Protein AF-A0A0F9CIS5-F1 (afdb_monomer_lite)

Secondary structure (DSSP, 8-state):
--------PPP--SSB--SS-TTSPPTT-BS--SSEEE-TTSSEEE------S--SPPS-SSS-EEEEEEETTEEEEEEE-STTEEEEEEE-SS-B-S----S-EET--PPEEEEE-TTSS-EEEEE-SSSPPEEE-SS-EEE--

Sequence (145 aa):
MPENIQTNIVICEGMLNNQANPITIDSGEAIISINYEPSLLGGYRRLSGITKFDTNIVPGAGDRVLGVSVFGSGALAARDNATPNVDIYVSSGAGWGAKINTDTRTAGGKHFFTKYNFTGTRRIIGVDGKNNPFRWDGTTYTLLN

Foldseek 3Di:
DDDPDDDDDAFQDDEQDCPDDPVPDDGNHDVDDDQWDADPVGHIDGNPDDDDLAPDDDAADDDDFQDWDDDDQKIKTWDHHDPPWIFIWIDNSYDIDDTQDPDTHGNFHRKDKDWDQPPPQIKIWIGRPPDFIWIDRPHHIGGDD

Organism: NCBI:txid412755

Structure (mmCIF, N/CA/C/O backbone):
data_AF-A0A0F9CIS5-F1
#
_entry.id   AF-A0A0F9CIS5-F1
#
loop_
_atom_site.group_PDB
_atom_site.id
_atom_site.type_symbol
_atom_site.label_atom_id
_atom_site.label_alt_id
_atom_site.label_comp_id
_atom_site.label_asym_id
_atom_site.label_entity_id
_atom_site.label_seq_id
_atom_site.pdbx_PDB_ins_code
_atom_site.Cartn_x
_atom_site.Cartn_y
_atom_site.Cartn_z
_atom_site.occupancy
_atom_site.B_iso_or_equiv
_atom_site.auth_seq_id
_atom_site.auth_comp_id
_atom_site.auth_asym_id
_atom_site.auth_atom_id
_atom_site.pdbx_PDB_model_num
ATOM 1 N N . MET A 1 1 ? -30.117 -1.640 63.657 1.00 55.72 1 MET A N 1
ATOM 2 C CA . MET A 1 1 ? -30.803 -0.965 62.536 1.00 55.72 1 MET A CA 1
ATOM 3 C C . MET A 1 1 ? -30.213 -1.574 61.283 1.00 55.72 1 MET A C 1
ATOM 5 O O . MET A 1 1 ? -28.991 -1.587 61.234 1.00 55.72 1 MET A O 1
ATOM 9 N N . PRO A 1 2 ? -30.992 -2.166 60.367 1.00 63.28 2 PRO A N 1
ATOM 10 C CA . PRO A 1 2 ? -30.403 -2.704 59.152 1.00 63.28 2 PRO A CA 1
ATOM 11 C C . PRO A 1 2 ? -29.937 -1.531 58.290 1.00 63.28 2 PRO A C 1
ATOM 13 O O . PRO A 1 2 ? -30.701 -0.591 58.064 1.00 63.28 2 PRO A O 1
ATOM 16 N N . GLU A 1 3 ? -28.678 -1.548 57.868 1.00 73.62 3 GLU A N 1
ATOM 17 C CA . GLU A 1 3 ? -28.162 -0.590 56.901 1.00 73.62 3 GLU A CA 1
ATOM 18 C C . GLU A 1 3 ? -28.965 -0.651 55.589 1.00 73.62 3 GLU A C 1
ATOM 20 O O . GLU A 1 3 ? -29.183 -1.714 55.007 1.00 73.62 3 GLU A O 1
ATOM 25 N N . ASN A 1 4 ? -29.433 0.507 55.117 1.00 75.81 4 ASN A N 1
ATOM 26 C CA . ASN A 1 4 ? -30.097 0.630 53.824 1.00 75.81 4 ASN A CA 1
ATOM 27 C C . ASN A 1 4 ? -29.036 0.634 52.715 1.00 75.81 4 ASN A C 1
ATOM 29 O O . ASN A 1 4 ? -28.558 1.691 52.300 1.00 75.81 4 ASN A O 1
ATOM 33 N N . ILE A 1 5 ? -28.614 -0.555 52.283 1.00 78.62 5 ILE A N 1
ATOM 34 C CA . ILE A 1 5 ? -27.664 -0.712 51.180 1.00 78.62 5 ILE A CA 1
ATOM 35 C C . ILE A 1 5 ? -28.419 -0.519 49.863 1.00 78.62 5 ILE A C 1
ATOM 37 O O . ILE A 1 5 ? -29.105 -1.421 49.383 1.00 78.62 5 ILE A O 1
ATOM 41 N N . GLN A 1 6 ? -28.275 0.662 49.264 1.00 79.88 6 GLN A N 1
ATOM 42 C CA . GLN A 1 6 ? -28.783 0.949 47.927 1.00 79.88 6 GLN A CA 1
ATOM 43 C C . GLN A 1 6 ? -27.736 0.557 46.877 1.00 79.88 6 GLN A C 1
ATOM 45 O O . GLN A 1 6 ? -26.591 1.004 46.924 1.00 79.88 6 GLN A O 1
ATOM 50 N N . THR A 1 7 ? -28.134 -0.268 45.911 1.00 82.00 7 THR A N 1
ATOM 51 C CA . THR A 1 7 ? -27.320 -0.621 44.742 1.00 82.00 7 THR A CA 1
ATOM 52 C C . THR A 1 7 ? -27.879 0.082 43.511 1.00 82.00 7 THR A C 1
ATOM 54 O O . THR A 1 7 ? -29.076 0.023 43.250 1.00 82.00 7 THR A O 1
ATOM 57 N N . ASN A 1 8 ? -27.010 0.754 42.754 1.00 78.50 8 ASN A N 1
ATOM 58 C CA . ASN A 1 8 ? -27.355 1.366 41.473 1.00 78.50 8 ASN A CA 1
ATOM 59 C C . ASN A 1 8 ? -26.565 0.651 40.377 1.00 78.50 8 ASN A C 1
ATOM 61 O O . ASN A 1 8 ? -25.352 0.468 40.501 1.00 78.50 8 ASN A O 1
ATOM 65 N N . ILE A 1 9 ? -27.252 0.235 39.316 1.00 80.50 9 ILE A N 1
ATOM 66 C CA . ILE A 1 9 ? -26.598 -0.336 38.140 1.00 80.50 9 ILE A CA 1
ATOM 67 C C . ILE A 1 9 ? -26.100 0.829 37.292 1.00 80.50 9 ILE A C 1
ATOM 69 O O . ILE A 1 9 ? -26.894 1.653 36.846 1.00 80.50 9 ILE A O 1
ATOM 73 N N . VAL A 1 10 ? -24.789 0.885 37.075 1.00 77.75 10 VAL A N 1
ATOM 74 C CA . VAL A 1 10 ? -24.165 1.837 36.156 1.00 77.75 10 VAL A CA 1
ATOM 75 C C . VAL A 1 10 ? -23.897 1.109 34.851 1.00 77.75 10 VAL A C 1
ATOM 77 O O . VAL A 1 10 ? -23.122 0.151 34.812 1.00 77.75 10 VAL A O 1
ATOM 80 N N . ILE A 1 11 ? -24.555 1.557 33.791 1.00 78.56 11 ILE A N 1
ATOM 81 C CA . ILE A 1 11 ? -24.287 1.104 32.433 1.00 78.56 11 ILE A CA 1
ATOM 82 C C . ILE A 1 11 ? -23.300 2.067 31.792 1.00 78.56 11 ILE A C 1
ATOM 84 O O . ILE A 1 11 ? -23.440 3.278 31.891 1.00 78.56 11 ILE A O 1
ATOM 88 N N . CYS A 1 12 ? -22.260 1.520 31.171 1.00 78.81 12 CYS A N 1
ATOM 89 C CA . CYS A 1 12 ? -21.333 2.327 30.396 1.00 78.81 12 CYS A CA 1
ATOM 90 C C . CYS A 1 12 ? -22.048 2.786 29.119 1.00 78.81 12 CYS A C 1
ATOM 92 O O . CYS A 1 12 ? -22.387 1.957 28.270 1.00 78.81 12 CYS A O 1
ATOM 94 N N . GLU A 1 13 ? -22.271 4.089 28.993 1.00 74.94 13 GLU A N 1
ATOM 95 C CA . GLU A 1 13 ? -22.992 4.706 27.884 1.00 74.94 13 GLU A CA 1
ATOM 96 C C . GLU A 1 13 ? -22.143 5.800 27.237 1.00 74.94 13 GLU A C 1
ATOM 98 O O . GLU A 1 13 ? -21.302 6.429 27.878 1.00 74.94 13 GLU A O 1
ATOM 103 N N . GLY A 1 14 ? -22.360 6.010 25.939 1.00 72.75 14 GLY A N 1
ATOM 104 C CA . GLY A 1 14 ? -21.652 7.030 25.173 1.00 72.75 14 GLY A CA 1
ATOM 105 C C . GLY A 1 14 ? -20.237 6.638 24.731 1.00 72.75 14 GLY A C 1
ATOM 106 O O . GLY A 1 14 ? -19.812 5.486 24.790 1.00 72.75 14 GLY A O 1
ATOM 107 N N . MET A 1 15 ? -19.532 7.625 24.181 1.00 77.94 15 MET A N 1
ATOM 108 C CA . MET A 1 15 ? -18.104 7.572 23.848 1.00 77.94 15 MET A CA 1
ATOM 109 C C . MET A 1 15 ? -17.347 8.545 24.770 1.00 77.94 15 MET A C 1
ATOM 111 O O . MET A 1 15 ? -17.886 9.001 25.772 1.00 77.94 15 MET A O 1
ATOM 115 N N . LEU A 1 16 ? -16.097 8.881 24.436 1.00 86.12 16 LEU A N 1
ATOM 116 C CA . LEU A 1 16 ? -15.321 9.901 25.141 1.00 86.12 16 LEU A CA 1
ATOM 117 C C . LEU A 1 16 ? -16.094 11.234 25.223 1.00 86.12 16 LEU A C 1
ATOM 119 O O . LEU A 1 16 ? -16.258 11.912 24.207 1.00 86.12 16 LEU A O 1
ATOM 123 N N . ASN A 1 17 ? -16.515 11.625 26.427 1.00 85.25 17 ASN A N 1
ATOM 124 C CA . ASN A 1 17 ? -17.128 12.918 26.710 1.00 85.25 17 ASN A CA 1
ATOM 125 C C . ASN A 1 17 ? -16.104 13.841 27.374 1.00 85.25 17 ASN A C 1
ATOM 127 O O . ASN A 1 17 ? -15.937 13.866 28.590 1.00 85.25 17 ASN A O 1
ATOM 131 N N . ASN A 1 18 ? -15.413 14.620 26.545 1.00 85.12 18 ASN A N 1
ATOM 132 C CA . ASN A 1 18 ? -14.405 15.573 27.006 1.00 85.12 18 ASN A CA 1
ATOM 133 C C . ASN A 1 18 ? -14.917 17.023 27.010 1.00 85.12 18 ASN A C 1
ATOM 135 O O . ASN A 1 18 ? -14.114 17.951 27.093 1.00 85.12 18 ASN A O 1
ATOM 139 N N . GLN A 1 19 ? -16.218 17.225 26.785 1.00 85.44 19 GLN A N 1
ATOM 140 C CA . GLN A 1 19 ? -16.847 18.548 26.679 1.00 85.44 19 GLN A CA 1
ATOM 141 C C . GLN A 1 19 ? -17.713 18.872 27.898 1.00 85.44 19 GLN A C 1
ATOM 143 O O . GLN A 1 19 ? -17.960 20.044 28.174 1.00 85.44 19 GLN A O 1
ATOM 148 N N . ALA A 1 20 ? -18.157 17.854 28.636 1.00 82.75 20 ALA A N 1
ATOM 149 C CA . ALA A 1 20 ? -18.845 18.045 29.899 1.00 82.75 20 ALA A CA 1
ATOM 150 C C . ALA A 1 20 ? -17.876 18.473 31.009 1.00 82.75 20 ALA A C 1
ATOM 152 O O . ALA A 1 20 ? -16.718 18.053 31.075 1.00 82.75 20 ALA A O 1
ATOM 153 N N . ASN A 1 21 ? -18.384 19.305 31.916 1.00 85.69 21 ASN A N 1
ATOM 154 C CA . ASN A 1 21 ? -17.672 19.633 33.141 1.00 85.69 21 ASN A CA 1
ATOM 155 C C . ASN A 1 21 ? -17.661 18.399 34.054 1.00 85.69 21 ASN A C 1
ATOM 157 O O . ASN A 1 21 ? -18.676 17.713 34.117 1.00 85.69 21 ASN A O 1
ATOM 161 N N . PRO A 1 22 ? -16.610 18.156 34.857 1.00 82.06 22 PRO A N 1
ATOM 162 C CA . PRO A 1 22 ? -16.515 16.964 35.713 1.00 82.06 22 PRO A CA 1
ATOM 163 C C . PRO A 1 22 ? -17.691 16.742 36.679 1.00 82.06 22 PRO A C 1
ATOM 165 O O . PRO A 1 22 ? -17.880 15.641 37.176 1.00 82.06 22 PRO A O 1
ATOM 168 N N . ILE A 1 23 ? -18.462 17.793 36.966 1.00 85.19 23 ILE A N 1
ATOM 169 C CA . ILE A 1 23 ? -19.629 17.768 37.858 1.00 85.19 23 ILE A CA 1
ATOM 170 C C . ILE A 1 23 ? -20.907 17.334 37.123 1.00 85.19 23 ILE A C 1
ATOM 172 O O . ILE A 1 23 ? -21.829 16.831 37.752 1.00 85.19 23 ILE A O 1
ATOM 176 N N . THR A 1 24 ? -20.979 17.545 35.808 1.00 86.62 24 THR A N 1
ATOM 177 C CA . THR A 1 24 ? -22.165 17.273 34.980 1.00 86.62 24 THR A CA 1
ATOM 178 C C . THR A 1 24 ? -22.041 15.977 34.183 1.00 86.62 24 THR A C 1
ATOM 180 O O . THR A 1 24 ? -22.840 15.752 33.285 1.00 86.62 24 THR A O 1
ATOM 183 N N . ILE A 1 25 ? -20.998 15.186 34.437 1.00 86.25 25 ILE A N 1
ATOM 184 C CA . ILE A 1 25 ? -20.761 13.913 33.758 1.00 86.25 25 ILE A CA 1
ATOM 185 C C . ILE A 1 25 ? -21.654 12.864 34.398 1.00 86.25 25 ILE A C 1
ATOM 187 O O . ILE A 1 25 ? -21.555 12.606 35.602 1.00 86.25 25 ILE A O 1
ATOM 191 N N . ASP A 1 26 ? -22.523 12.278 33.583 1.00 84.50 26 ASP A N 1
ATOM 192 C CA . ASP A 1 26 ? -23.415 11.223 34.029 1.00 84.50 26 ASP A CA 1
ATOM 193 C C . ASP A 1 26 ? -22.636 9.923 34.273 1.00 84.50 26 ASP A C 1
ATOM 195 O O . ASP A 1 26 ? -21.558 9.662 33.724 1.00 84.50 26 ASP A O 1
ATOM 199 N N . SER A 1 27 ? -23.171 9.087 35.162 1.00 83.06 27 SER A N 1
ATOM 200 C CA . SER A 1 27 ? -22.538 7.815 35.497 1.00 83.06 27 SER A CA 1
ATOM 201 C C . SER A 1 27 ? -22.530 6.894 34.276 1.00 83.06 27 SER A C 1
ATOM 203 O O . SER A 1 27 ? -23.589 6.570 33.752 1.00 83.06 27 SER A O 1
ATOM 205 N N . GLY A 1 28 ? -21.343 6.457 33.842 1.00 82.38 28 GLY A N 1
ATOM 206 C CA . GLY A 1 28 ? -21.180 5.569 32.684 1.00 82.38 28 GLY A CA 1
ATOM 207 C C . GLY A 1 28 ? -20.449 6.189 31.491 1.00 82.38 28 GLY A C 1
ATOM 208 O O . GLY A 1 28 ? -20.007 5.451 30.605 1.00 82.38 28 GLY A O 1
ATOM 209 N N . GLU A 1 29 ? -20.252 7.508 31.483 1.00 87.50 29 GLU A N 1
ATOM 210 C CA . GLU A 1 29 ? -19.510 8.200 30.427 1.00 87.50 29 GLU A CA 1
ATOM 211 C C . GLU A 1 29 ? -17.986 8.056 30.586 1.00 87.50 29 GLU A C 1
ATOM 213 O O . GLU A 1 29 ? -17.433 8.060 31.691 1.00 87.50 29 GLU A O 1
ATOM 218 N N . ALA A 1 30 ? -17.273 7.955 29.462 1.00 85.06 30 ALA A N 1
ATOM 219 C CA . ALA A 1 30 ? -15.817 7.904 29.462 1.00 85.06 30 ALA A CA 1
ATOM 220 C C . ALA A 1 30 ? -15.219 9.315 29.447 1.00 85.06 30 ALA A C 1
ATOM 222 O O . ALA A 1 30 ? -15.370 10.048 28.476 1.00 85.06 30 ALA A O 1
ATOM 223 N N . ILE A 1 31 ? -14.440 9.654 30.475 1.00 86.69 31 ILE A N 1
ATOM 224 C CA . ILE A 1 31 ? -13.591 10.863 30.501 1.00 86.69 31 ILE A CA 1
ATOM 225 C C . ILE A 1 31 ? -12.198 10.631 29.920 1.00 86.69 31 ILE A C 1
ATOM 227 O O . ILE A 1 31 ? -11.4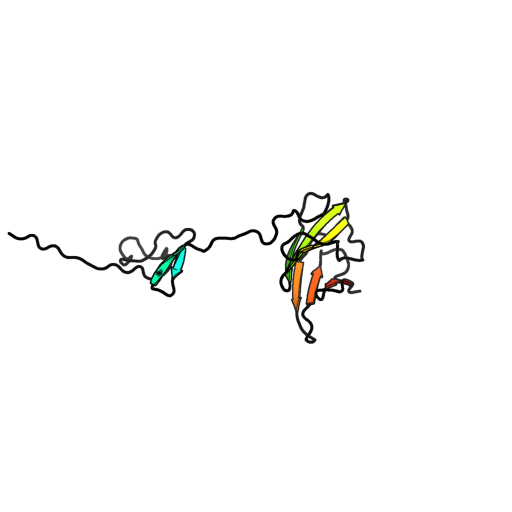98 11.566 29.548 1.00 86.69 31 ILE A O 1
ATOM 231 N N . ILE A 1 32 ? -11.782 9.367 29.849 1.00 85.94 32 ILE A N 1
ATOM 232 C CA . ILE A 1 32 ? -10.526 8.931 29.247 1.00 85.94 32 ILE A CA 1
ATOM 233 C C . ILE A 1 32 ? -10.823 7.640 28.488 1.00 85.94 32 ILE A C 1
ATOM 235 O O . ILE A 1 32 ? -11.346 6.685 29.058 1.00 85.94 32 ILE A O 1
ATOM 239 N N . SER A 1 33 ? -10.460 7.600 27.208 1.00 84.56 33 SER A N 1
ATOM 240 C CA . SER A 1 33 ? -10.566 6.407 26.369 1.00 84.56 33 SER A CA 1
ATOM 241 C C . SER A 1 33 ? -9.278 6.237 25.570 1.00 84.56 33 SER A C 1
ATOM 243 O O . SER A 1 33 ? -8.935 7.079 24.744 1.00 84.56 33 SER A O 1
ATOM 245 N N . ILE A 1 34 ? -8.542 5.154 25.835 1.00 87.50 34 ILE A N 1
ATOM 246 C CA . ILE A 1 34 ? -7.315 4.803 25.110 1.00 87.50 34 ILE A CA 1
ATOM 247 C C . ILE A 1 34 ? -7.468 3.382 24.581 1.00 87.50 34 ILE A C 1
ATOM 249 O O . ILE A 1 34 ? -7.517 2.435 25.363 1.00 87.50 34 ILE A O 1
ATOM 253 N N . ASN A 1 35 ? -7.513 3.230 23.256 1.00 88.50 35 ASN A N 1
ATOM 254 C CA . ASN A 1 35 ? -7.767 1.952 22.579 1.00 88.50 35 ASN A CA 1
ATOM 255 C C . ASN A 1 35 ? -9.098 1.295 22.985 1.00 88.50 35 ASN A C 1
ATOM 257 O O . ASN A 1 35 ? -9.191 0.068 23.024 1.00 88.50 35 ASN A O 1
ATOM 261 N N . TYR A 1 36 ? -10.122 2.100 23.277 1.00 88.81 36 TYR A N 1
ATOM 262 C CA . TYR A 1 36 ? -11.494 1.634 23.457 1.00 88.81 36 TYR A CA 1
ATOM 263 C C . TYR A 1 36 ? -12.415 2.275 22.425 1.00 88.81 36 TYR A C 1
ATOM 265 O O . TYR A 1 36 ? -12.226 3.419 22.015 1.00 88.81 36 TYR A O 1
ATOM 273 N N . GLU A 1 37 ? -13.432 1.523 22.038 1.00 85.88 37 GLU A N 1
ATOM 274 C CA . GLU A 1 37 ? -14.543 1.972 21.205 1.00 85.88 37 GLU A CA 1
ATOM 275 C C . GLU A 1 37 ? -15.857 1.521 21.856 1.00 85.88 37 GLU A C 1
ATOM 277 O O . GLU A 1 37 ? -15.849 0.559 22.639 1.00 85.88 37 GLU A O 1
ATOM 282 N N . PRO A 1 38 ? -16.990 2.187 21.587 1.00 84.75 38 PRO A N 1
ATOM 283 C CA . PRO A 1 38 ? -18.262 1.694 22.085 1.00 84.75 38 PRO A CA 1
ATOM 284 C C . PRO A 1 38 ? -18.601 0.366 21.412 1.00 84.75 38 PRO A C 1
ATOM 286 O O . PRO A 1 38 ? -18.363 0.147 20.221 1.00 84.75 38 PRO A O 1
ATOM 289 N N . SER A 1 39 ? -19.160 -0.536 22.201 1.00 85.00 39 SER A N 1
ATOM 290 C CA . SER A 1 39 ? -19.605 -1.844 21.749 1.00 85.00 39 SER A CA 1
ATOM 291 C C . SER A 1 39 ? -21.063 -1.783 21.305 1.00 85.00 39 SER A C 1
ATOM 293 O O . SER A 1 39 ? -21.895 -1.171 21.971 1.00 85.00 39 SER A O 1
ATOM 295 N N . LEU A 1 40 ? -21.410 -2.507 20.235 1.00 80.81 40 LEU A N 1
ATOM 296 C CA . LEU A 1 40 ? -22.815 -2.697 19.847 1.00 80.81 40 LEU A CA 1
ATOM 297 C C . LEU A 1 40 ? -23.618 -3.491 20.893 1.00 80.81 40 LEU A C 1
ATOM 299 O O . LEU A 1 40 ? -24.841 -3.436 20.887 1.00 80.81 40 LEU A O 1
ATOM 303 N N . LEU A 1 41 ? -22.942 -4.228 21.782 1.00 82.19 41 LEU A N 1
ATOM 304 C CA . LEU A 1 41 ? -23.564 -4.991 22.871 1.00 82.19 41 LEU A CA 1
ATOM 305 C C . LEU A 1 41 ? -23.658 -4.191 24.184 1.00 82.19 41 LEU A C 1
ATOM 307 O O . LEU A 1 41 ? -23.967 -4.765 25.224 1.00 82.19 41 LEU A O 1
ATOM 311 N N . GLY A 1 42 ? -23.374 -2.885 24.140 1.00 78.69 42 GLY A N 1
ATOM 312 C CA . GLY A 1 42 ? -23.333 -2.008 25.307 1.00 78.69 42 GLY A CA 1
ATOM 313 C C . GLY A 1 42 ? -21.938 -1.886 25.926 1.00 78.69 42 GLY A C 1
ATOM 314 O O . GLY A 1 42 ? -21.108 -2.797 25.850 1.00 78.69 42 GLY A O 1
ATOM 315 N N . GLY A 1 43 ? -21.679 -0.727 26.532 1.00 86.00 43 GLY A N 1
ATOM 316 C CA . GLY A 1 43 ? -20.400 -0.378 27.138 1.00 86.00 43 GLY A CA 1
ATOM 317 C C . GLY A 1 43 ? -19.252 -0.183 26.154 1.00 86.00 43 GLY A C 1
ATOM 318 O O . GLY A 1 43 ? -19.441 0.088 24.969 1.00 86.00 43 GLY A O 1
ATOM 319 N N . TYR A 1 44 ? -18.033 -0.317 26.671 1.00 87.44 44 TYR A N 1
ATOM 320 C CA . TYR A 1 44 ? -16.799 -0.130 25.915 1.00 87.44 44 TYR A CA 1
ATOM 321 C C . TYR A 1 44 ? -16.146 -1.479 25.628 1.00 87.44 44 TYR A C 1
ATOM 323 O O . TYR A 1 44 ? -16.041 -2.327 26.516 1.00 87.44 44 TYR A O 1
ATOM 331 N N . ARG A 1 45 ? -15.636 -1.669 24.409 1.00 87.50 45 ARG A N 1
ATOM 332 C CA . ARG A 1 45 ? -14.739 -2.786 24.087 1.00 87.50 45 ARG A CA 1
ATOM 333 C C . ARG A 1 45 ? -13.345 -2.271 23.771 1.00 87.50 45 ARG A C 1
ATOM 335 O O . ARG A 1 45 ? -13.185 -1.167 23.254 1.00 87.50 45 ARG A O 1
ATOM 342 N N . ARG A 1 46 ? -12.330 -3.091 24.045 1.00 89.00 46 ARG A N 1
ATOM 343 C CA . ARG A 1 46 ? -10.975 -2.820 23.558 1.00 89.00 46 ARG A CA 1
ATOM 344 C C . ARG A 1 46 ? -10.955 -2.912 22.037 1.00 89.00 46 ARG A C 1
ATOM 346 O O . ARG A 1 46 ? -11.527 -3.843 21.469 1.00 89.00 46 ARG A O 1
ATOM 353 N N . LEU A 1 47 ? -10.246 -1.986 21.404 1.00 88.69 47 LEU A N 1
ATOM 354 C CA . LEU A 1 47 ? -9.927 -2.065 19.987 1.00 88.69 47 LEU A CA 1
ATOM 355 C C . LEU A 1 47 ? -9.165 -3.375 19.733 1.00 88.69 47 LEU A C 1
ATOM 357 O O . LEU A 1 47 ? -8.260 -3.722 20.494 1.00 88.69 47 LEU A O 1
ATOM 361 N N . SER A 1 48 ? -9.498 -4.098 18.662 1.00 87.94 48 SER A N 1
ATOM 362 C CA . SER A 1 48 ? -8.922 -5.423 18.358 1.00 87.94 48 SER A CA 1
ATOM 363 C C . SER A 1 48 ? -7.423 -5.415 18.002 1.00 87.94 48 SER A C 1
ATOM 365 O O . SER A 1 48 ? -6.860 -6.459 17.686 1.00 87.94 48 SER A O 1
ATOM 367 N N . GLY A 1 49 ? -6.762 -4.258 18.087 1.00 87.69 49 GLY A N 1
ATOM 368 C CA . GLY A 1 49 ? -5.361 -4.074 17.725 1.00 87.69 49 GLY A CA 1
ATOM 369 C C . GLY A 1 49 ? -5.138 -4.061 16.214 1.00 87.69 49 GLY A C 1
ATOM 370 O O . GLY A 1 49 ? -6.078 -4.028 15.421 1.00 87.69 49 GLY A O 1
ATOM 371 N N . ILE A 1 50 ? -3.865 -4.065 15.821 1.00 88.25 50 ILE A N 1
ATOM 372 C CA . ILE A 1 50 ? -3.434 -4.180 14.427 1.00 88.25 50 ILE A CA 1
ATOM 373 C C . ILE A 1 50 ? -2.376 -5.274 14.318 1.00 88.25 50 ILE A C 1
ATOM 375 O O . ILE A 1 50 ? -1.506 -5.403 15.180 1.00 88.25 50 ILE A O 1
ATOM 379 N N . THR A 1 51 ? -2.424 -6.044 13.239 1.00 91.19 51 THR A N 1
ATOM 380 C CA . THR A 1 51 ? -1.341 -6.944 12.839 1.00 91.19 51 THR A CA 1
ATOM 381 C C . THR A 1 51 ? -0.671 -6.386 11.594 1.00 91.19 51 THR A C 1
ATOM 383 O O . THR A 1 51 ? -1.288 -5.670 10.801 1.00 91.19 51 THR A O 1
ATOM 386 N N . LYS A 1 52 ? 0.613 -6.697 11.406 1.00 92.56 52 LYS A N 1
ATOM 387 C CA . LYS A 1 52 ? 1.281 -6.378 10.142 1.00 92.56 52 LYS A CA 1
ATOM 388 C C . LYS A 1 52 ? 0.584 -7.141 9.018 1.00 92.56 52 LYS A C 1
ATOM 390 O O . LYS A 1 52 ? 0.332 -8.332 9.165 1.00 92.56 52 LYS A O 1
ATOM 395 N N . PHE A 1 53 ? 0.295 -6.450 7.917 1.00 94.12 53 PHE A N 1
ATOM 396 C CA . PHE A 1 53 ? -0.223 -7.092 6.708 1.00 94.12 53 PHE A CA 1
ATOM 397 C C . PHE A 1 53 ? 0.808 -8.063 6.117 1.00 94.12 53 PHE A C 1
ATOM 399 O O . PHE A 1 53 ? 0.465 -9.178 5.754 1.00 94.12 53 PHE A O 1
ATOM 406 N N . ASP A 1 54 ? 2.073 -7.641 6.079 1.00 95.88 54 ASP A N 1
ATOM 407 C CA . ASP A 1 54 ? 3.219 -8.456 5.690 1.00 95.88 54 ASP A CA 1
ATOM 408 C C . ASP A 1 54 ? 4.355 -8.203 6.689 1.00 95.88 54 ASP A C 1
ATOM 410 O O . ASP A 1 54 ? 4.637 -7.056 7.051 1.00 95.88 54 ASP A O 1
ATOM 414 N N . THR A 1 55 ? 4.985 -9.268 7.181 1.00 96.00 55 THR A N 1
ATOM 415 C CA . THR A 1 55 ? 6.113 -9.176 8.117 1.00 96.00 55 THR A CA 1
ATOM 416 C C . THR A 1 55 ? 7.445 -8.909 7.423 1.00 96.00 55 THR A C 1
ATOM 418 O O . THR A 1 55 ? 8.400 -8.514 8.093 1.00 96.00 55 THR A O 1
ATOM 421 N N . ASN A 1 56 ? 7.520 -9.106 6.106 1.00 95.81 56 ASN A N 1
ATOM 422 C CA . ASN A 1 56 ? 8.718 -8.894 5.308 1.00 95.81 56 ASN A CA 1
ATOM 423 C C . ASN A 1 56 ? 8.934 -7.409 4.995 1.00 95.81 56 ASN A C 1
ATOM 425 O O . ASN A 1 56 ? 7.998 -6.620 4.841 1.00 95.81 56 ASN A O 1
ATOM 429 N N . ILE A 1 57 ? 10.203 -7.035 4.859 1.00 92.94 57 ILE A N 1
ATOM 430 C CA . ILE A 1 57 ? 10.615 -5.676 4.507 1.00 92.94 57 ILE A CA 1
ATOM 431 C C . ILE A 1 57 ? 10.351 -5.438 3.012 1.00 92.94 57 ILE A C 1
ATOM 433 O O . ILE A 1 57 ? 10.674 -6.290 2.187 1.00 92.94 57 ILE A O 1
ATOM 437 N N . VAL A 1 58 ? 9.795 -4.268 2.664 1.00 94.94 58 VAL A N 1
ATOM 438 C CA . VAL A 1 58 ? 9.628 -3.829 1.263 1.00 94.94 58 VAL A CA 1
ATOM 439 C C . VAL A 1 58 ? 10.992 -3.880 0.556 1.00 94.94 58 VAL A C 1
ATOM 441 O O . VAL A 1 58 ? 11.925 -3.275 1.080 1.00 94.94 58 VAL A O 1
ATOM 444 N N . PRO A 1 59 ? 11.154 -4.537 -0.602 1.00 94.31 59 PRO A N 1
ATOM 445 C CA . PRO A 1 59 ? 12.441 -4.622 -1.280 1.00 94.31 59 PRO A CA 1
ATOM 446 C C . PRO A 1 59 ? 12.957 -3.247 -1.717 1.00 94.31 59 PRO A C 1
ATOM 448 O O . PRO A 1 59 ? 12.187 -2.307 -1.907 1.00 94.31 59 PRO A O 1
ATOM 451 N N . GLY A 1 60 ? 14.273 -3.133 -1.875 1.00 89.81 60 GLY A N 1
ATOM 452 C CA . GLY A 1 60 ? 14.963 -1.888 -2.216 1.00 89.81 60 GLY A CA 1
ATOM 453 C C . GLY A 1 60 ? 16.136 -1.617 -1.278 1.00 89.81 60 GLY A C 1
ATOM 454 O O . GLY A 1 60 ? 16.115 -2.038 -0.121 1.00 89.81 60 GLY A O 1
ATOM 455 N N . ALA A 1 61 ? 17.164 -0.930 -1.777 1.00 86.88 61 ALA A N 1
ATOM 456 C CA . ALA A 1 61 ? 18.374 -0.608 -1.021 1.00 86.88 61 ALA A CA 1
ATOM 457 C C . ALA A 1 61 ? 18.418 0.841 -0.494 1.00 86.88 61 ALA A C 1
ATOM 459 O O . ALA A 1 61 ? 19.416 1.233 0.101 1.00 86.88 61 ALA A O 1
ATOM 460 N N . GLY A 1 62 ? 17.357 1.636 -0.673 1.00 82.00 62 GLY A N 1
ATOM 461 C CA . GLY A 1 62 ? 17.274 2.992 -0.133 1.00 82.00 62 GLY A CA 1
ATOM 462 C C . GLY A 1 62 ? 16.527 3.095 1.199 1.00 82.00 62 GLY A C 1
ATOM 463 O O . GLY A 1 62 ? 15.740 2.219 1.578 1.00 82.00 62 GLY A O 1
ATOM 464 N N . ASP A 1 63 ? 16.752 4.207 1.899 1.00 85.62 63 ASP A N 1
ATOM 465 C CA . ASP A 1 63 ? 16.282 4.426 3.275 1.00 85.62 63 ASP A CA 1
ATOM 466 C C . ASP A 1 63 ? 14.788 4.759 3.378 1.00 85.62 63 ASP A C 1
ATOM 468 O O . ASP A 1 63 ? 14.190 4.637 4.448 1.00 85.62 63 ASP A O 1
ATOM 472 N N . ARG A 1 64 ? 14.162 5.203 2.281 1.00 90.94 64 ARG A N 1
ATOM 473 C CA . ARG A 1 64 ? 12.819 5.795 2.322 1.00 90.94 64 ARG A CA 1
ATOM 474 C C . ARG A 1 64 ? 11.796 4.941 1.588 1.00 90.94 64 ARG A C 1
ATOM 476 O O . ARG A 1 64 ? 11.938 4.640 0.403 1.00 90.94 64 ARG A O 1
ATOM 483 N N . VAL A 1 65 ? 10.704 4.642 2.289 1.00 93.81 65 VAL A N 1
ATOM 484 C CA . VAL A 1 65 ? 9.427 4.246 1.683 1.00 93.81 65 VAL A CA 1
ATOM 485 C C . VAL A 1 65 ? 8.659 5.528 1.369 1.00 93.81 65 VAL A C 1
ATOM 487 O O . VAL A 1 65 ? 8.371 6.327 2.259 1.00 93.81 65 VAL A O 1
ATOM 490 N N . LEU A 1 66 ? 8.369 5.747 0.092 1.00 94.81 66 LEU A N 1
ATOM 491 C CA . LEU A 1 66 ? 7.859 7.010 -0.447 1.00 94.81 66 LEU A CA 1
ATOM 492 C C . LEU A 1 66 ? 6.334 7.048 -0.568 1.00 94.81 66 LEU A C 1
ATOM 494 O O . LEU A 1 66 ? 5.756 8.122 -0.730 1.00 94.81 66 LEU A O 1
ATOM 498 N N . GLY A 1 67 ? 5.677 5.897 -0.456 1.00 95.12 67 GLY A N 1
ATOM 499 C CA . GLY A 1 67 ? 4.226 5.809 -0.403 1.00 95.12 67 GLY A CA 1
ATOM 500 C C . GLY A 1 67 ? 3.758 4.366 -0.288 1.00 95.12 67 GLY A C 1
ATOM 501 O O . GLY A 1 67 ? 4.430 3.450 -0.758 1.00 95.12 67 GLY A O 1
ATOM 502 N N . VAL A 1 68 ? 2.5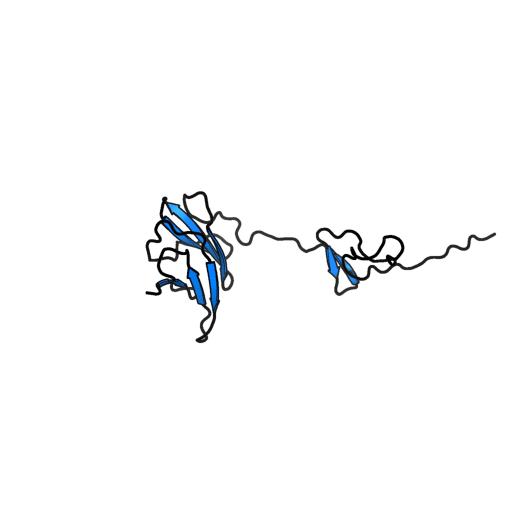94 4.175 0.330 1.00 95.88 68 VAL A N 1
ATOM 503 C CA . VAL A 1 68 ? 1.938 2.872 0.474 1.00 95.88 68 VAL A CA 1
ATOM 504 C C . VAL A 1 68 ? 0.460 3.030 0.141 1.00 95.88 68 VAL A C 1
ATOM 506 O O . VAL A 1 68 ? -0.162 4.026 0.510 1.00 95.88 68 VAL A O 1
ATOM 509 N N . SER A 1 69 ? -0.121 2.054 -0.551 1.00 97.06 69 SER A N 1
ATOM 510 C CA . SER A 1 69 ? -1.561 2.012 -0.798 1.00 97.06 69 SER A CA 1
ATOM 511 C C . SER A 1 69 ? -2.075 0.582 -0.835 1.00 97.06 69 SER A C 1
ATOM 513 O O . SER A 1 69 ? -1.429 -0.303 -1.381 1.00 97.06 69 SER A O 1
ATOM 515 N N . VAL A 1 70 ? -3.264 0.348 -0.287 1.00 95.81 70 VAL A N 1
ATOM 516 C CA . VAL A 1 70 ? -3.937 -0.954 -0.383 1.00 95.81 70 VAL A CA 1
ATOM 517 C C . VAL A 1 70 ? -4.720 -1.025 -1.690 1.00 95.81 70 VAL A C 1
ATOM 519 O O . VAL A 1 70 ? -5.566 -0.155 -1.954 1.00 95.81 70 VAL A O 1
ATOM 522 N N . PHE A 1 71 ? -4.488 -2.080 -2.473 1.00 95.56 71 PHE A N 1
ATOM 523 C CA . PHE A 1 71 ? -5.182 -2.347 -3.728 1.00 95.56 71 PHE A CA 1
ATOM 524 C C . PHE A 1 71 ? -5.552 -3.828 -3.869 1.00 95.56 71 PHE A C 1
ATOM 526 O O . PHE A 1 71 ? -4.702 -4.709 -3.797 1.00 95.56 71 PHE A O 1
ATOM 533 N N . GLY A 1 72 ? -6.841 -4.100 -4.095 1.00 91.44 72 GLY A N 1
ATOM 534 C CA . GLY A 1 72 ? -7.357 -5.470 -4.076 1.00 91.44 72 GLY A CA 1
ATOM 535 C C . GLY A 1 72 ? -7.213 -6.065 -2.675 1.00 91.44 72 GLY A C 1
ATOM 536 O O . GLY A 1 72 ? -7.562 -5.402 -1.700 1.00 91.44 72 GLY A O 1
ATOM 537 N N . SER A 1 73 ? -6.678 -7.280 -2.593 1.00 92.31 73 SER A N 1
ATOM 538 C CA . SER A 1 73 ? -6.286 -7.945 -1.344 1.00 92.31 73 SER A CA 1
ATOM 539 C C . SER A 1 73 ? -4.821 -7.699 -0.955 1.00 92.31 73 SER A C 1
ATOM 541 O O . SER A 1 73 ? -4.343 -8.311 -0.006 1.00 92.31 73 SER A O 1
ATOM 543 N N . GLY A 1 74 ? -4.102 -6.850 -1.698 1.00 94.88 74 GLY A N 1
ATOM 544 C CA . GLY A 1 74 ? -2.669 -6.619 -1.538 1.00 94.88 74 GLY A CA 1
ATOM 545 C C . GLY A 1 74 ? -2.302 -5.201 -1.105 1.00 94.88 74 GLY A C 1
ATOM 546 O O . GLY A 1 74 ? -3.133 -4.286 -1.061 1.00 94.88 74 GLY A O 1
ATOM 547 N N . ALA A 1 75 ? -1.013 -5.012 -0.840 1.00 96.00 75 ALA A N 1
ATOM 548 C CA . ALA A 1 75 ? -0.405 -3.718 -0.565 1.00 96.00 75 ALA A CA 1
ATOM 549 C C . ALA A 1 75 ? 0.588 -3.350 -1.670 1.00 96.00 75 ALA A C 1
ATOM 551 O O . ALA A 1 75 ? 1.404 -4.169 -2.078 1.00 96.00 75 ALA A O 1
ATOM 552 N N . LEU A 1 76 ? 0.526 -2.105 -2.128 1.00 96.75 76 LEU A N 1
ATOM 553 C CA . LEU A 1 76 ? 1.495 -1.468 -3.008 1.00 96.75 76 LEU A CA 1
ATOM 554 C C . LEU A 1 76 ? 2.425 -0.600 -2.163 1.00 96.75 76 LEU A C 1
ATOM 556 O O . LEU A 1 76 ? 1.937 0.142 -1.308 1.00 96.75 76 LEU A O 1
ATOM 560 N N . ALA A 1 77 ? 3.726 -0.620 -2.434 1.00 96.88 77 ALA A N 1
ATOM 561 C CA . ALA A 1 77 ? 4.678 0.290 -1.807 1.00 96.88 77 ALA A CA 1
ATOM 562 C C . ALA A 1 77 ? 5.703 0.801 -2.817 1.00 96.88 77 ALA A C 1
ATOM 564 O O . ALA A 1 77 ? 6.302 0.016 -3.546 1.00 96.88 77 ALA A O 1
ATOM 565 N N . ALA A 1 78 ? 5.925 2.112 -2.833 1.00 96.00 78 ALA A N 1
ATOM 566 C CA . ALA A 1 78 ? 7.034 2.729 -3.545 1.00 96.00 78 ALA A CA 1
ATOM 567 C C . ALA A 1 78 ? 8.206 2.912 -2.579 1.00 96.00 78 ALA A C 1
ATOM 569 O O . ALA A 1 78 ? 8.034 3.489 -1.500 1.00 96.00 78 ALA A O 1
ATOM 570 N N . ARG A 1 79 ? 9.390 2.427 -2.950 1.00 95.44 79 ARG A N 1
ATOM 571 C CA . ARG A 1 79 ? 10.600 2.528 -2.129 1.00 95.44 79 ARG A CA 1
ATOM 572 C C . ARG A 1 79 ? 11.803 2.894 -2.990 1.00 95.44 79 ARG A C 1
ATOM 574 O O . ARG A 1 79 ? 11.920 2.443 -4.130 1.00 95.44 79 ARG A O 1
ATOM 581 N N . ASP A 1 80 ? 12.705 3.689 -2.419 1.00 93.50 80 ASP A N 1
ATOM 582 C CA . ASP A 1 80 ? 14.027 3.912 -2.999 1.00 93.50 80 ASP A CA 1
ATOM 583 C C . ASP A 1 80 ? 14.737 2.554 -3.176 1.00 93.50 80 ASP A C 1
ATOM 585 O O . ASP A 1 80 ? 14.911 1.797 -2.217 1.00 93.50 80 ASP A O 1
ATOM 589 N N . ASN A 1 81 ? 15.130 2.223 -4.408 1.00 87.62 81 ASN A N 1
ATOM 590 C CA . ASN A 1 81 ? 15.875 0.998 -4.682 1.00 87.62 81 ASN A CA 1
ATOM 591 C C . ASN A 1 81 ? 17.376 1.282 -4.709 1.00 87.62 81 ASN A C 1
ATOM 593 O O . ASN A 1 81 ? 18.047 1.075 -3.709 1.00 87.62 81 ASN A O 1
ATOM 597 N N . ALA A 1 82 ? 17.893 1.804 -5.818 1.00 81.69 82 ALA A N 1
ATOM 598 C CA . ALA A 1 82 ? 19.269 2.275 -5.926 1.00 81.69 82 ALA A CA 1
ATOM 599 C C . ALA A 1 82 ? 19.224 3.764 -6.242 1.00 81.69 82 ALA A C 1
ATOM 601 O O . ALA A 1 82 ? 18.659 4.118 -7.273 1.00 81.69 82 ALA A O 1
ATOM 602 N N . THR A 1 83 ? 19.788 4.625 -5.388 1.00 75.31 83 THR A N 1
ATOM 603 C CA . THR A 1 83 ? 19.777 6.082 -5.599 1.00 75.31 83 THR A CA 1
ATOM 604 C C . THR A 1 83 ? 20.254 6.411 -7.019 1.00 75.31 83 THR A C 1
ATOM 606 O O . THR A 1 83 ? 21.356 6.002 -7.383 1.00 75.31 83 THR A O 1
ATOM 609 N N . PRO A 1 84 ? 19.462 7.129 -7.840 1.00 83.75 84 PRO A N 1
ATOM 610 C CA . PRO A 1 84 ? 18.262 7.906 -7.495 1.00 83.75 84 PRO A CA 1
ATOM 611 C C . PRO A 1 84 ? 16.907 7.211 -7.767 1.00 83.75 84 PRO A C 1
ATOM 613 O O . PRO A 1 84 ? 15.873 7.871 -7.725 1.00 83.75 84 PRO A O 1
ATOM 616 N N . ASN A 1 85 ? 16.881 5.932 -8.120 1.00 91.75 85 ASN A N 1
ATOM 617 C CA . ASN A 1 85 ? 15.706 5.241 -8.643 1.00 91.75 85 ASN A CA 1
ATOM 618 C C . ASN A 1 85 ? 14.730 4.772 -7.560 1.00 91.75 85 ASN A C 1
ATOM 620 O O . ASN A 1 85 ? 15.125 4.224 -6.528 1.00 91.75 85 ASN A O 1
ATOM 624 N N . VAL A 1 86 ? 13.442 4.910 -7.872 1.00 94.25 86 VAL A N 1
ATOM 625 C CA . VAL A 1 86 ? 12.327 4.413 -7.065 1.00 94.25 86 VAL A CA 1
ATOM 626 C C . VAL A 1 86 ? 11.675 3.242 -7.783 1.00 94.25 86 VAL A C 1
ATOM 628 O O . VAL A 1 86 ? 11.336 3.349 -8.959 1.00 94.25 86 VAL A O 1
ATOM 631 N N . ASP A 1 87 ? 11.454 2.148 -7.065 1.00 95.62 87 ASP A N 1
ATOM 632 C CA . ASP A 1 87 ? 10.715 1.000 -7.578 1.00 95.62 87 ASP A CA 1
ATOM 633 C C . ASP A 1 87 ? 9.435 0.786 -6.762 1.00 95.62 87 ASP A C 1
ATOM 635 O O . ASP A 1 87 ? 9.335 1.158 -5.587 1.00 95.62 87 ASP A O 1
ATOM 639 N N . ILE A 1 88 ? 8.424 0.220 -7.417 1.00 96.12 88 ILE A N 1
ATOM 640 C CA . ILE A 1 88 ? 7.104 -0.030 -6.845 1.00 96.12 88 ILE A CA 1
ATOM 641 C C . ILE A 1 88 ? 6.921 -1.535 -6.714 1.00 96.12 88 ILE A C 1
ATOM 643 O O . ILE A 1 88 ? 7.011 -2.265 -7.699 1.00 96.12 88 ILE A O 1
ATOM 647 N N . TYR A 1 89 ? 6.633 -1.986 -5.501 1.00 96.56 89 TYR A N 1
ATOM 648 C CA . TYR A 1 89 ? 6.482 -3.389 -5.138 1.00 96.56 89 TYR A CA 1
ATOM 649 C C . TYR A 1 89 ? 5.060 -3.684 -4.685 1.00 96.56 89 TYR A C 1
ATOM 651 O O . TYR A 1 89 ? 4.338 -2.793 -4.228 1.00 96.56 89 TYR A O 1
ATOM 659 N N . VAL A 1 90 ? 4.680 -4.956 -4.780 1.00 97.06 90 VAL A N 1
ATOM 660 C CA . VAL A 1 90 ? 3.370 -5.448 -4.350 1.00 97.06 90 VAL A CA 1
ATOM 661 C C . VAL A 1 90 ? 3.543 -6.632 -3.418 1.00 97.06 90 VAL A C 1
ATOM 663 O O . VAL A 1 90 ? 4.366 -7.506 -3.677 1.00 97.06 90 VAL A O 1
ATOM 666 N N . SER A 1 91 ? 2.750 -6.669 -2.356 1.00 97.12 91 SER A N 1
ATOM 667 C CA . SER A 1 91 ? 2.652 -7.798 -1.437 1.00 97.12 91 SER A CA 1
ATOM 668 C C . SER A 1 91 ? 1.224 -8.340 -1.392 1.00 97.12 91 SER A C 1
ATOM 670 O O . SER A 1 91 ? 0.254 -7.578 -1.413 1.00 97.12 91 SER A O 1
ATOM 672 N N . SER A 1 92 ? 1.108 -9.666 -1.297 1.00 95.44 92 SER A N 1
ATOM 673 C CA . SER A 1 92 ? -0.133 -10.396 -1.003 1.00 95.44 92 SER A CA 1
ATOM 674 C C . SER A 1 92 ? -0.270 -10.783 0.479 1.00 95.44 92 SER A C 1
ATOM 676 O O . SER A 1 92 ? -1.189 -11.519 0.831 1.00 95.44 92 SER A O 1
ATOM 678 N N . GLY A 1 93 ? 0.631 -10.300 1.342 1.00 95.12 93 GLY A N 1
ATOM 679 C CA . GLY A 1 93 ? 0.675 -10.585 2.782 1.00 95.12 93 GLY A CA 1
ATOM 680 C C . GLY A 1 93 ? 1.652 -11.696 3.184 1.00 95.12 93 GLY A C 1
ATOM 681 O O . GLY A 1 93 ? 1.775 -12.010 4.364 1.00 95.12 93 GLY A O 1
ATOM 682 N N . ALA A 1 94 ? 2.366 -12.286 2.222 1.00 95.00 94 ALA A N 1
ATOM 683 C CA . ALA A 1 94 ? 3.311 -13.385 2.443 1.00 95.00 94 ALA A CA 1
ATOM 684 C C . ALA A 1 94 ? 4.668 -13.143 1.755 1.00 95.00 94 ALA A C 1
ATOM 686 O O . ALA A 1 94 ? 5.296 -14.071 1.249 1.00 95.00 94 ALA A O 1
ATOM 687 N N . GLY A 1 95 ? 5.109 -11.888 1.704 1.00 95.62 95 GLY A N 1
ATOM 688 C CA . GLY A 1 95 ? 6.296 -11.449 0.985 1.00 95.62 95 GLY A CA 1
ATOM 689 C C . GLY A 1 95 ? 5.966 -10.455 -0.124 1.00 95.62 95 GLY A C 1
ATOM 690 O O . GLY A 1 95 ? 4.855 -10.397 -0.658 1.00 95.62 95 GLY A O 1
ATOM 691 N N . TRP A 1 96 ? 6.980 -9.676 -0.487 1.00 96.56 96 TRP A N 1
ATOM 692 C CA . TRP A 1 96 ? 6.912 -8.718 -1.582 1.00 96.56 96 TRP A CA 1
ATOM 693 C C . TRP A 1 96 ? 7.400 -9.368 -2.874 1.00 96.56 96 TRP A C 1
ATOM 695 O O . TRP A 1 96 ? 8.472 -9.973 -2.907 1.00 96.56 96 TRP A O 1
ATOM 705 N N . GLY A 1 97 ? 6.614 -9.230 -3.938 1.00 94.75 97 GLY A N 1
ATOM 706 C CA . GLY A 1 97 ? 6.990 -9.678 -5.271 1.00 94.75 97 GLY A CA 1
ATOM 707 C C . GLY A 1 97 ? 8.080 -8.809 -5.902 1.00 94.75 97 GLY A C 1
ATOM 708 O O . GLY A 1 97 ? 8.567 -7.840 -5.316 1.00 94.75 97 GLY A O 1
ATOM 709 N N . ALA A 1 98 ? 8.431 -9.142 -7.144 1.00 94.81 98 ALA A N 1
ATOM 710 C CA . ALA A 1 98 ? 9.273 -8.285 -7.968 1.00 94.81 98 ALA A CA 1
ATOM 711 C C . ALA A 1 98 ? 8.614 -6.912 -8.194 1.00 94.81 98 ALA A C 1
ATOM 713 O O . ALA A 1 98 ? 7.399 -6.744 -8.040 1.00 94.81 98 ALA A O 1
ATOM 714 N N . LYS A 1 99 ? 9.425 -5.924 -8.579 1.00 94.88 99 LYS A N 1
ATOM 715 C CA . LYS A 1 99 ? 8.908 -4.601 -8.922 1.00 94.88 99 LYS A CA 1
ATOM 716 C C . LYS A 1 99 ? 7.928 -4.667 -10.095 1.00 94.88 99 LYS A C 1
ATOM 718 O O . LYS A 1 99 ? 8.134 -5.443 -11.027 1.00 94.88 99 LYS A O 1
ATOM 723 N N . ILE A 1 100 ? 6.893 -3.832 -10.061 1.00 96.44 100 ILE A N 1
ATOM 724 C CA . ILE A 1 100 ? 5.869 -3.775 -11.116 1.00 96.44 100 ILE A CA 1
ATOM 725 C C . ILE A 1 100 ? 6.125 -2.680 -12.147 1.00 96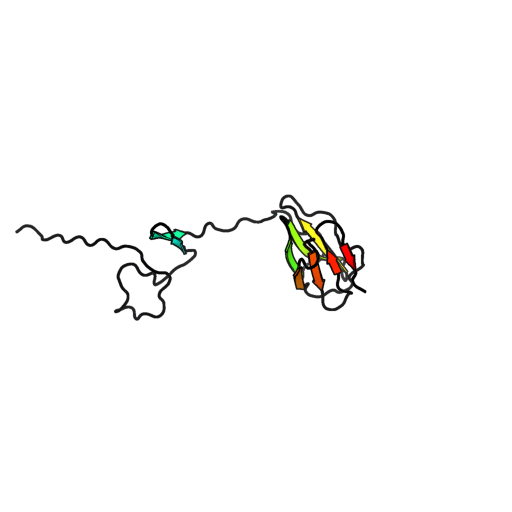.44 100 ILE A C 1
ATOM 727 O O . ILE A 1 100 ? 5.611 -2.770 -13.259 1.00 96.44 100 ILE A O 1
ATOM 731 N N . ASN A 1 101 ? 6.883 -1.639 -11.797 1.00 94.94 101 ASN A N 1
ATOM 732 C CA . ASN A 1 101 ? 7.201 -0.578 -12.742 1.00 94.94 101 ASN A CA 1
ATOM 733 C C . ASN A 1 101 ? 8.158 -1.099 -13.813 1.00 94.94 101 ASN A C 1
ATOM 735 O O . ASN A 1 101 ? 9.235 -1.620 -13.516 1.00 94.94 101 ASN A O 1
ATOM 739 N N . THR A 1 102 ? 7.749 -0.936 -15.067 1.00 94.06 102 THR A N 1
ATOM 740 C CA . THR A 1 102 ? 8.560 -1.262 -16.245 1.00 94.06 102 THR A CA 1
ATOM 741 C C . THR A 1 102 ? 9.382 -0.065 -16.723 1.00 94.06 102 THR A C 1
ATOM 743 O O . THR A 1 102 ? 10.309 -0.233 -17.508 1.00 94.06 102 THR A O 1
ATOM 746 N N . ASP A 1 103 ? 9.044 1.143 -16.268 1.00 92.38 103 ASP A N 1
ATOM 747 C CA . ASP A 1 103 ? 9.796 2.375 -16.487 1.00 92.38 103 ASP A CA 1
ATOM 748 C C . ASP A 1 103 ? 10.866 2.591 -15.408 1.00 92.38 103 ASP A C 1
ATOM 750 O O . ASP A 1 103 ? 10.755 2.138 -14.262 1.00 92.38 103 ASP A O 1
ATOM 754 N N . THR A 1 104 ? 11.898 3.348 -15.776 1.00 92.19 104 THR A N 1
ATOM 755 C CA . THR A 1 104 ? 12.904 3.847 -14.837 1.00 92.19 104 THR A CA 1
ATOM 756 C C . THR A 1 104 ? 12.401 5.138 -14.204 1.00 92.19 104 THR A C 1
ATOM 758 O O . THR A 1 104 ? 12.323 6.168 -14.874 1.00 92.19 104 THR A O 1
ATOM 761 N N . ARG A 1 105 ? 12.078 5.096 -12.907 1.00 92.50 105 ARG A N 1
ATOM 762 C CA . ARG A 1 105 ? 11.612 6.270 -12.154 1.00 92.50 105 ARG A CA 1
ATOM 763 C C . ARG A 1 105 ? 12.767 6.930 -11.412 1.00 92.50 105 ARG A C 1
ATOM 765 O O . ARG A 1 105 ? 13.144 6.495 -10.326 1.00 92.50 105 ARG A O 1
ATOM 772 N N . THR A 1 106 ? 13.318 7.997 -11.983 1.00 93.31 106 THR A N 1
ATOM 773 C CA . THR A 1 106 ? 14.565 8.624 -11.514 1.00 93.31 106 THR A CA 1
ATOM 774 C C . THR A 1 106 ? 14.289 9.808 -10.588 1.00 93.31 106 THR A C 1
ATOM 776 O O . THR A 1 106 ? 13.685 10.803 -10.993 1.00 93.31 106 THR A O 1
ATOM 779 N N . ALA A 1 107 ? 14.796 9.757 -9.356 1.00 89.00 107 ALA A N 1
ATOM 780 C CA . ALA A 1 107 ? 14.596 10.759 -8.304 1.00 89.00 107 ALA A CA 1
ATOM 781 C C . ALA A 1 107 ? 13.109 11.108 -8.103 1.00 89.00 107 ALA A C 1
ATOM 783 O O . ALA A 1 107 ? 12.737 12.282 -8.045 1.00 89.00 107 ALA A O 1
ATOM 784 N N . GLY A 1 108 ? 12.263 10.073 -8.050 1.00 84.69 108 GLY A N 1
ATOM 785 C CA . GLY A 1 108 ? 10.843 10.211 -7.730 1.00 84.69 108 GLY A CA 1
ATOM 786 C C . GLY A 1 108 ? 10.639 10.721 -6.301 1.00 84.69 108 GLY A C 1
ATOM 787 O O . GLY A 1 108 ? 11.387 10.366 -5.390 1.00 84.69 108 GLY A O 1
ATOM 788 N N . GLY A 1 109 ? 9.644 11.590 -6.115 1.00 90.50 109 GLY A N 1
ATOM 789 C CA . GLY A 1 109 ? 9.241 12.088 -4.804 1.00 90.50 109 GLY A CA 1
ATOM 790 C C . GLY A 1 109 ? 8.304 11.127 -4.071 1.00 90.50 109 GLY A C 1
ATOM 791 O O . GLY A 1 109 ? 8.280 9.928 -4.329 1.00 90.50 109 GLY A O 1
ATOM 792 N N . LYS A 1 110 ? 7.503 11.669 -3.146 1.00 93.88 110 LYS A N 1
ATOM 793 C CA . LYS A 1 110 ? 6.437 10.907 -2.481 1.00 93.88 110 LYS A CA 1
ATOM 794 C C . LYS A 1 110 ? 5.398 10.452 -3.505 1.00 93.88 110 LYS A C 1
ATOM 796 O O . LYS A 1 110 ? 4.907 11.272 -4.281 1.00 93.88 110 LYS A O 1
ATOM 801 N N . HIS A 1 111 ? 5.027 9.175 -3.458 1.00 95.00 111 HIS A N 1
ATOM 802 C CA . HIS A 1 111 ? 4.014 8.622 -4.350 1.00 95.00 111 HIS A CA 1
ATOM 803 C C . HIS A 1 111 ? 2.617 8.870 -3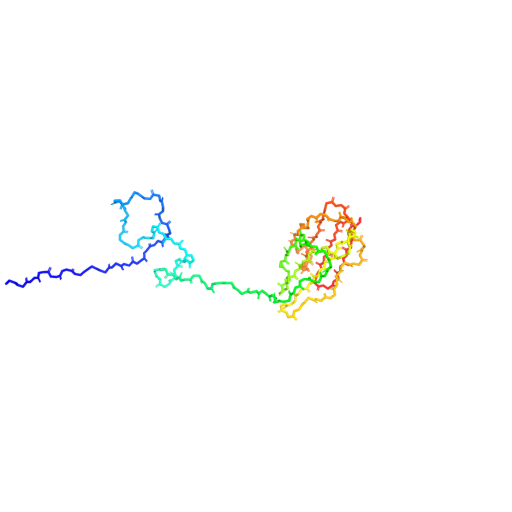.794 1.00 95.00 111 HIS A C 1
ATOM 805 O O . HIS A 1 111 ? 2.273 8.403 -2.706 1.00 95.00 111 HIS A O 1
ATOM 811 N N . PHE A 1 112 ? 1.792 9.560 -4.576 1.00 96.56 112 PHE A N 1
ATOM 812 C CA . PHE A 1 112 ? 0.363 9.684 -4.328 1.00 96.56 112 PHE A CA 1
ATOM 813 C C . PHE A 1 112 ? -0.387 8.664 -5.169 1.00 96.56 112 PHE A C 1
ATOM 815 O O . PHE A 1 112 ? -0.155 8.550 -6.372 1.00 96.56 112 PHE A O 1
ATOM 822 N N . PHE A 1 113 ? -1.308 7.944 -4.532 1.00 97.38 113 PHE A N 1
ATOM 823 C CA . PHE A 1 113 ? -2.084 6.888 -5.167 1.00 97.38 113 PHE A CA 1
ATOM 824 C C . PHE A 1 113 ? -3.578 7.186 -5.100 1.00 97.38 113 PHE A C 1
ATOM 826 O O . PHE A 1 113 ? -4.086 7.585 -4.054 1.00 97.38 113 PHE A O 1
ATOM 833 N N . THR A 1 114 ? -4.303 6.936 -6.189 1.00 97.25 114 THR A N 1
ATOM 834 C CA . THR A 1 114 ? -5.769 7.047 -6.234 1.00 97.25 114 THR A CA 1
ATOM 835 C C . THR A 1 114 ? -6.378 5.830 -6.917 1.00 97.25 114 THR A C 1
ATOM 837 O O . THR A 1 114 ? -5.888 5.361 -7.939 1.00 97.25 114 THR A O 1
ATOM 840 N N . LYS A 1 115 ? -7.457 5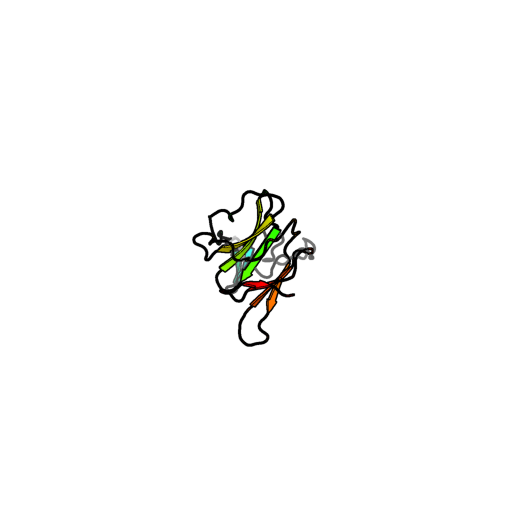.293 -6.347 1.00 96.94 115 LYS A N 1
ATOM 841 C CA . LYS A 1 115 ? -8.166 4.118 -6.871 1.00 96.94 115 LYS A CA 1
ATOM 842 C C . LYS A 1 115 ? -9.366 4.556 -7.699 1.00 96.94 115 LYS A C 1
ATOM 844 O O . LYS A 1 115 ? -10.077 5.469 -7.296 1.00 96.94 115 LYS A O 1
ATOM 849 N N . TYR A 1 116 ? -9.614 3.883 -8.817 1.00 96.12 116 TYR A N 1
ATOM 850 C CA . TYR A 1 116 ? -10.739 4.179 -9.702 1.00 96.12 116 TYR A CA 1
ATOM 851 C C . TYR A 1 116 ? -11.262 2.923 -10.411 1.00 96.12 116 TYR A C 1
ATOM 853 O O . TYR A 1 116 ? -10.594 1.889 -10.459 1.00 96.12 116 TYR A O 1
ATOM 861 N N . ASN A 1 117 ? -12.481 3.003 -10.950 1.00 96.31 117 ASN A N 1
ATOM 862 C CA . ASN A 1 117 ? -13.111 1.917 -11.704 1.00 96.31 117 ASN A CA 1
ATOM 863 C C . ASN A 1 117 ? -14.097 2.448 -12.764 1.00 96.31 117 ASN A C 1
ATOM 865 O O . ASN A 1 117 ? -15.285 2.143 -12.736 1.00 96.31 117 ASN A O 1
ATOM 869 N N . PHE A 1 118 ? -13.624 3.280 -13.692 1.00 92.56 118 PHE A N 1
ATOM 870 C CA . PHE A 1 118 ? -14.502 3.897 -14.698 1.00 92.56 118 PHE A CA 1
ATOM 871 C C . PHE A 1 118 ? -14.942 2.944 -15.824 1.00 92.56 118 PHE A C 1
ATOM 873 O O . PHE A 1 118 ? -15.858 3.273 -16.564 1.00 92.56 118 PHE A O 1
ATOM 880 N N . THR A 1 119 ? -14.305 1.775 -15.975 1.00 92.19 119 THR A N 1
ATOM 881 C CA . THR A 1 119 ? -14.564 0.842 -17.096 1.00 92.19 119 THR A CA 1
ATOM 882 C C . THR A 1 119 ? -14.877 -0.588 -16.633 1.00 92.19 119 THR A C 1
ATOM 884 O O . THR A 1 119 ? -14.600 -1.539 -17.358 1.00 92.19 119 THR A O 1
ATOM 887 N N . GLY A 1 120 ? -15.325 -0.777 -15.390 1.00 92.75 120 GLY A N 1
ATOM 888 C CA . GLY A 1 120 ? -15.572 -2.103 -14.800 1.00 92.75 120 GLY A CA 1
ATOM 889 C C . GLY A 1 120 ? -14.326 -2.829 -14.266 1.00 92.75 120 GLY A C 1
ATOM 890 O O . GLY A 1 120 ? -14.448 -3.664 -13.372 1.00 92.75 120 GLY A O 1
ATOM 891 N N . THR A 1 121 ? -13.123 -2.463 -14.716 1.00 94.62 121 THR A N 1
ATOM 892 C CA . THR A 1 121 ? -11.850 -2.921 -14.134 1.00 94.62 121 THR A CA 1
ATOM 893 C C . THR A 1 121 ? -11.340 -1.944 -13.076 1.00 94.62 121 THR A C 1
ATOM 895 O O . THR A 1 121 ? -11.046 -0.778 -13.379 1.00 94.62 121 THR A O 1
ATOM 898 N N . ARG A 1 122 ? -11.165 -2.437 -11.842 1.00 95.56 122 ARG A N 1
ATOM 899 C CA . ARG A 1 122 ? -10.501 -1.690 -10.766 1.00 95.56 122 ARG A CA 1
ATOM 900 C C . ARG A 1 122 ? -9.068 -1.378 -11.165 1.00 95.56 122 ARG A C 1
ATOM 902 O O . ARG A 1 122 ? -8.341 -2.254 -11.615 1.00 95.56 122 ARG A O 1
ATOM 909 N N . ARG A 1 123 ? -8.657 -0.134 -10.953 1.00 96.50 123 ARG A N 1
ATOM 910 C CA . ARG A 1 123 ? -7.303 0.341 -11.224 1.00 96.50 123 ARG A CA 1
ATOM 911 C C . ARG A 1 123 ? -6.843 1.282 -10.126 1.00 96.50 123 ARG A C 1
ATOM 913 O O . ARG A 1 123 ? -7.651 1.869 -9.402 1.00 96.50 123 ARG A O 1
ATOM 920 N N . ILE A 1 124 ? -5.536 1.421 -10.010 1.00 97.25 124 ILE A N 1
ATOM 921 C CA . ILE A 1 124 ? -4.879 2.418 -9.179 1.00 97.25 124 ILE A CA 1
ATOM 922 C C . ILE A 1 124 ? -3.975 3.260 -10.068 1.00 97.25 124 ILE A C 1
ATOM 924 O O . ILE A 1 124 ? -3.269 2.718 -10.912 1.00 97.25 124 ILE A O 1
ATOM 928 N N . ILE A 1 125 ? -4.040 4.578 -9.920 1.00 96.94 125 ILE A N 1
ATOM 929 C CA . ILE A 1 125 ? -3.131 5.528 -10.564 1.00 96.94 125 ILE A CA 1
ATOM 930 C C . ILE A 1 125 ? -2.115 6.008 -9.530 1.00 96.94 125 ILE A C 1
ATOM 932 O O . ILE A 1 125 ? -2.472 6.182 -8.360 1.00 96.94 125 ILE A O 1
ATOM 936 N N . GLY A 1 126 ? -0.868 6.201 -9.951 1.00 96.75 126 GLY A N 1
ATOM 937 C CA . GLY A 1 126 ? 0.215 6.706 -9.118 1.00 96.75 126 GLY A CA 1
ATOM 938 C C . GLY A 1 126 ? 0.980 7.843 -9.788 1.00 96.75 126 GLY A C 1
ATOM 939 O O . GLY A 1 126 ? 1.217 7.819 -10.997 1.00 96.75 126 GLY A O 1
ATOM 940 N N . VAL A 1 127 ? 1.376 8.832 -8.985 1.00 96.12 127 VAL A N 1
ATOM 941 C CA . VAL A 1 127 ? 2.233 9.958 -9.390 1.00 96.12 127 VAL A CA 1
ATOM 942 C C . VAL A 1 127 ? 3.276 10.239 -8.316 1.00 96.12 127 VAL A C 1
ATOM 944 O O . VAL A 1 127 ? 2.993 10.081 -7.133 1.00 96.12 127 VAL A O 1
ATOM 947 N N . ASP A 1 128 ? 4.463 10.683 -8.722 1.00 94.56 128 ASP A N 1
ATOM 948 C CA . ASP A 1 128 ? 5.574 11.033 -7.817 1.00 94.56 128 ASP A CA 1
ATOM 949 C C . ASP A 1 128 ? 6.065 12.481 -7.983 1.00 94.56 128 ASP A C 1
ATOM 951 O O . ASP A 1 128 ? 7.096 12.862 -7.428 1.00 94.56 128 ASP A O 1
ATOM 955 N N . GLY A 1 129 ? 5.336 13.278 -8.773 1.00 92.44 129 GLY A N 1
ATOM 956 C CA . GLY A 1 129 ? 5.636 14.682 -9.048 1.00 92.44 129 GLY A CA 1
ATOM 957 C C . GLY A 1 129 ? 6.781 14.929 -10.036 1.00 92.44 129 GLY A C 1
ATOM 958 O O . GLY A 1 129 ? 7.100 16.091 -10.272 1.00 92.44 129 GLY A O 1
ATOM 959 N N . LYS A 1 130 ? 7.396 13.886 -10.615 1.00 93.31 130 LYS A N 1
ATOM 960 C CA . LYS A 1 130 ? 8.513 14.044 -11.560 1.00 93.31 130 LYS A CA 1
ATOM 961 C C . LYS A 1 130 ? 8.406 13.165 -12.800 1.00 93.31 130 LYS A C 1
ATOM 963 O O . LYS A 1 130 ? 8.559 13.662 -13.910 1.00 93.31 130 LYS A O 1
ATOM 968 N N . ASN A 1 131 ? 8.200 11.868 -12.616 1.00 94.31 131 ASN A N 1
ATOM 969 C CA . ASN A 1 131 ? 8.112 10.916 -13.716 1.00 94.31 131 ASN A CA 1
ATOM 970 C C . ASN A 1 131 ? 6.666 10.847 -14.221 1.00 94.31 131 ASN A C 1
ATOM 972 O O . ASN A 1 131 ? 5.730 11.199 -13.495 1.00 94.31 131 ASN A O 1
ATOM 976 N N . ASN A 1 132 ? 6.477 10.338 -15.441 1.00 95.62 132 ASN A N 1
ATOM 977 C CA . ASN A 1 132 ? 5.145 10.144 -16.005 1.00 95.62 132 ASN A CA 1
ATOM 978 C C . ASN A 1 132 ? 4.232 9.376 -15.024 1.00 95.62 132 ASN A C 1
ATOM 980 O O . ASN A 1 132 ? 4.690 8.436 -14.348 1.00 95.62 132 ASN A O 1
ATOM 984 N N . PRO A 1 133 ? 2.947 9.765 -14.918 1.00 95.88 133 PRO A N 1
ATOM 985 C CA . PRO A 1 133 ? 1.965 9.005 -14.164 1.00 95.88 133 PRO A CA 1
ATOM 986 C C . PRO A 1 133 ? 1.871 7.578 -14.693 1.00 95.88 133 PRO A C 1
ATOM 988 O O . PRO A 1 133 ? 2.115 7.310 -15.868 1.00 95.88 133 PRO A O 1
ATOM 991 N N . PHE A 1 134 ? 1.456 6.657 -13.840 1.00 96.50 134 PHE A N 1
ATOM 992 C CA . PHE A 1 134 ? 1.184 5.287 -14.252 1.00 96.50 134 PHE A CA 1
ATOM 993 C C . PHE A 1 134 ? -0.142 4.822 -13.688 1.00 96.50 134 PHE A C 1
ATOM 995 O O . PHE A 1 134 ? -0.614 5.328 -12.669 1.00 96.50 134 PHE A O 1
ATOM 1002 N N . ARG A 1 135 ? -0.715 3.805 -14.319 1.00 96.19 135 ARG A N 1
ATOM 1003 C CA . ARG A 1 135 ? -1.821 3.029 -13.766 1.00 96.19 135 ARG A CA 1
ATOM 1004 C C . ARG A 1 135 ? -1.436 1.563 -13.638 1.00 96.19 135 ARG A C 1
ATOM 1006 O O . ARG A 1 135 ? -0.640 1.053 -14.419 1.00 96.19 135 ARG A O 1
ATOM 1013 N N . TRP A 1 136 ? -2.055 0.885 -12.686 1.00 97.06 136 TRP A N 1
ATOM 1014 C CA . TRP A 1 136 ? -1.945 -0.554 -12.494 1.00 97.06 136 TRP A CA 1
ATOM 1015 C C . TRP A 1 136 ? -3.332 -1.146 -12.238 1.00 97.06 136 TRP A C 1
ATOM 1017 O O . TRP A 1 136 ? -4.141 -0.550 -11.525 1.00 97.06 136 TRP A O 1
ATOM 1027 N N . ASP A 1 137 ? -3.637 -2.290 -12.846 1.00 94.94 137 ASP A N 1
ATOM 1028 C CA . ASP A 1 137 ? -4.946 -2.959 -12.739 1.00 94.94 137 ASP A CA 1
ATOM 1029 C C . ASP A 1 137 ? -4.945 -4.187 -11.812 1.00 94.94 137 ASP A C 1
ATOM 1031 O O . ASP A 1 137 ? -5.960 -4.866 -11.676 1.00 94.94 137 ASP A O 1
ATOM 1035 N N . GLY A 1 138 ? -3.822 -4.458 -11.144 1.00 93.88 138 GLY A N 1
ATOM 1036 C CA . GLY A 1 138 ? -3.610 -5.675 -10.356 1.00 93.88 138 GLY A CA 1
ATOM 1037 C C . GLY A 1 138 ? -2.707 -6.693 -11.050 1.00 93.88 138 GLY A C 1
ATOM 1038 O O . GLY A 1 138 ? -2.208 -7.602 -10.396 1.00 93.88 138 GLY A O 1
ATOM 1039 N N . THR A 1 139 ? -2.466 -6.521 -12.351 1.00 93.25 139 THR A N 1
ATOM 1040 C CA . THR A 1 139 ? -1.599 -7.393 -13.156 1.00 93.25 139 THR A CA 1
ATOM 1041 C C . THR A 1 139 ? -0.646 -6.563 -14.012 1.00 93.25 139 THR A C 1
ATOM 1043 O O . THR A 1 139 ? 0.569 -6.722 -13.929 1.00 93.25 139 THR A O 1
ATOM 1046 N N . THR A 1 140 ? -1.181 -5.620 -14.783 1.00 94.75 140 THR A N 1
ATOM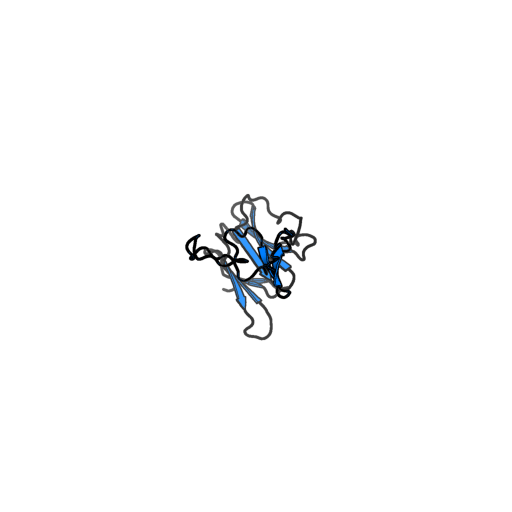 1047 C CA . THR A 1 140 ? -0.463 -4.874 -15.815 1.00 94.75 140 THR A CA 1
ATOM 1048 C C . THR A 1 140 ? -0.155 -3.460 -15.354 1.00 94.75 140 THR A C 1
ATOM 1050 O O . THR A 1 140 ? -1.052 -2.693 -14.997 1.00 94.75 140 THR A O 1
ATOM 1053 N N . TYR A 1 141 ? 1.126 -3.099 -15.383 1.00 96.88 141 TYR A N 1
ATOM 1054 C CA . TYR A 1 141 ? 1.583 -1.723 -15.213 1.00 96.88 141 TYR A CA 1
ATOM 1055 C C . TYR A 1 141 ? 1.535 -1.001 -16.560 1.00 96.88 141 TYR A C 1
ATOM 1057 O O . TYR A 1 141 ? 1.976 -1.531 -17.577 1.00 96.88 141 TYR A O 1
ATOM 1065 N N . THR A 1 142 ? 0.979 0.206 -16.595 1.00 96.69 142 THR A N 1
ATOM 1066 C CA . THR A 1 142 ? 0.880 1.008 -17.818 1.00 96.69 142 THR A CA 1
ATOM 1067 C C . THR A 1 142 ? 1.280 2.442 -17.528 1.00 96.69 142 THR A C 1
ATOM 1069 O O . THR A 1 142 ? 0.661 3.102 -16.691 1.00 96.69 142 THR A O 1
ATOM 1072 N N . LEU A 1 143 ? 2.279 2.936 -18.256 1.00 96.69 143 LEU A N 1
ATOM 1073 C CA . LEU A 1 143 ? 2.651 4.344 -18.230 1.00 96.69 143 LEU A CA 1
ATOM 1074 C C . LEU A 1 143 ? 1.574 5.184 -18.925 1.00 96.69 143 LEU A C 1
ATOM 1076 O O . LEU A 1 143 ? 1.007 4.765 -19.933 1.00 96.69 143 LEU A O 1
ATOM 1080 N N . LEU A 1 144 ? 1.287 6.356 -18.373 1.00 92.56 144 LEU A N 1
ATOM 1081 C CA . LEU A 1 144 ? 0.398 7.346 -18.964 1.00 92.56 144 LEU A CA 1
ATOM 1082 C C . LEU A 1 144 ? 1.282 8.457 -19.534 1.00 92.56 144 LEU A C 1
ATOM 1084 O O . LEU A 1 144 ? 1.973 9.160 -18.792 1.00 92.56 144 LEU A O 1
ATOM 1088 N N . ASN A 1 145 ? 1.325 8.540 -20.856 1.00 81.56 145 ASN A N 1
ATOM 1089 C CA . ASN A 1 145 ? 2.101 9.497 -21.636 1.00 81.56 145 ASN A CA 1
ATOM 1090 C C . ASN A 1 145 ? 1.198 10.467 -22.394 1.00 81.56 145 ASN A C 1
ATOM 1092 O O . ASN A 1 145 ? 0.059 10.080 -22.734 1.00 81.56 145 ASN A O 1
#

Radius of gyration: 24.85 Å; chains: 1; bounding box: 51×33×84 Å

pLDDT: mean 89.82, std 7.26, range [55.72, 97.38]